Protein AF-A0A972HEB1-F1 (afdb_monomer)

Structure (mmCIF, N/CA/C/O backbone):
data_AF-A0A972HEB1-F1
#
_entry.id   AF-A0A972HEB1-F1
#
loop_
_atom_site.group_PDB
_atom_site.id
_atom_site.type_symbol
_atom_site.label_atom_id
_atom_site.label_alt_id
_atom_site.label_comp_id
_atom_site.label_asym_id
_atom_site.label_entity_id
_atom_site.label_seq_id
_atom_site.pdbx_PDB_ins_code
_atom_site.Cartn_x
_atom_site.Cartn_y
_atom_site.Cartn_z
_atom_site.occupancy
_atom_site.B_iso_or_equiv
_atom_site.auth_seq_id
_atom_site.auth_comp_id
_atom_site.auth_asym_id
_atom_site.auth_atom_id
_atom_site.pdbx_PDB_model_num
ATOM 1 N N . ILE A 1 1 ? 12.644 -3.825 -2.577 1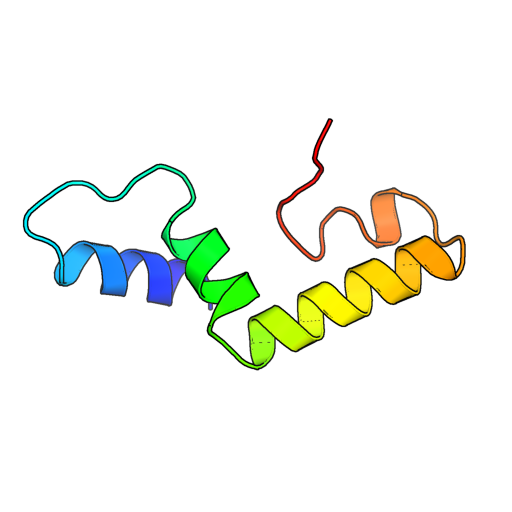.00 64.31 1 ILE A N 1
ATOM 2 C CA . ILE A 1 1 ? 11.613 -4.476 -3.429 1.00 64.31 1 ILE A CA 1
ATOM 3 C C . ILE A 1 1 ? 11.071 -3.490 -4.462 1.00 64.31 1 ILE A C 1
ATOM 5 O O . ILE A 1 1 ? 11.410 -3.645 -5.622 1.00 64.31 1 ILE A O 1
ATOM 9 N N . ARG A 1 2 ? 10.343 -2.432 -4.074 1.00 65.31 2 ARG A N 1
ATOM 10 C CA . ARG A 1 2 ? 9.829 -1.405 -5.006 1.00 65.31 2 ARG A CA 1
ATOM 11 C C . ARG A 1 2 ? 10.891 -0.813 -5.951 1.00 65.31 2 ARG A C 1
ATOM 13 O O . ARG A 1 2 ? 10.713 -0.873 -7.159 1.00 65.31 2 ARG A O 1
ATOM 20 N N . GLY A 1 3 ? 12.017 -0.338 -5.410 1.00 66.31 3 GLY A N 1
ATOM 21 C CA . GLY A 1 3 ? 13.081 0.275 -6.222 1.00 66.31 3 GLY A CA 1
ATOM 22 C C . GLY A 1 3 ? 13.709 -0.661 -7.264 1.00 66.31 3 GLY A C 1
ATOM 23 O O . GLY A 1 3 ? 14.191 -0.200 -8.287 1.00 66.31 3 GLY A O 1
ATOM 24 N N . TYR A 1 4 ? 13.655 -1.982 -7.056 1.00 70.06 4 TYR A N 1
ATOM 25 C CA . TYR A 1 4 ? 14.103 -2.950 -8.063 1.00 70.06 4 TYR A CA 1
ATOM 26 C C . TYR A 1 4 ? 13.167 -2.960 -9.280 1.00 70.06 4 TYR A C 1
ATOM 28 O O . TYR A 1 4 ? 13.628 -2.923 -10.416 1.00 70.06 4 TYR A O 1
ATOM 36 N N . TYR A 1 5 ? 11.853 -2.944 -9.042 1.00 62.38 5 TYR A N 1
ATOM 37 C CA . TYR A 1 5 ? 10.853 -2.918 -10.109 1.00 62.38 5 TYR A CA 1
ATOM 38 C C . TYR A 1 5 ? 10.792 -1.566 -10.830 1.00 62.38 5 TYR A C 1
ATOM 40 O O . TYR A 1 5 ? 10.588 -1.541 -12.038 1.00 62.38 5 TYR A O 1
ATOM 48 N N . GLU A 1 6 ? 11.028 -0.453 -10.129 1.00 64.69 6 GLU A N 1
ATOM 49 C CA . GLU A 1 6 ? 11.145 0.873 -10.756 1.00 64.69 6 GLU A CA 1
ATOM 50 C C . GLU A 1 6 ? 12.334 0.935 -11.729 1.00 64.69 6 GLU A C 1
ATOM 52 O O . GLU A 1 6 ? 12.174 1.387 -12.860 1.00 64.69 6 GLU A O 1
ATOM 57 N N . THR A 1 7 ? 13.497 0.403 -11.342 1.00 68.25 7 THR A N 1
ATOM 58 C CA . THR A 1 7 ? 14.673 0.327 -12.225 1.00 68.25 7 THR A CA 1
ATOM 59 C C . THR A 1 7 ? 14.464 -0.634 -13.396 1.00 68.25 7 THR A C 1
ATOM 61 O O . THR A 1 7 ? 14.882 -0.337 -14.512 1.00 68.25 7 THR A O 1
ATOM 64 N N . ALA A 1 8 ? 13.790 -1.768 -13.179 1.00 67.56 8 ALA A N 1
ATOM 65 C CA . ALA A 1 8 ? 13.459 -2.696 -14.259 1.00 67.56 8 ALA A CA 1
ATOM 66 C C . ALA A 1 8 ? 12.491 -2.071 -15.281 1.00 67.56 8 ALA A C 1
ATOM 68 O O . ALA A 1 8 ? 12.689 -2.234 -16.482 1.00 67.56 8 ALA A O 1
ATOM 69 N N . ALA A 1 9 ? 11.490 -1.313 -14.821 1.00 62.59 9 ALA A N 1
ATOM 70 C CA . ALA A 1 9 ? 10.568 -0.594 -15.698 1.00 62.59 9 ALA A CA 1
ATOM 71 C C . ALA A 1 9 ? 11.286 0.480 -16.533 1.00 62.59 9 ALA A C 1
ATOM 73 O O . ALA A 1 9 ? 11.022 0.589 -17.726 1.00 62.59 9 ALA A O 1
ATOM 74 N N . LEU A 1 10 ? 12.246 1.206 -15.942 1.00 64.44 10 LEU A N 1
ATOM 75 C CA . LEU A 1 10 ? 13.084 2.177 -16.661 1.00 64.44 10 LEU A CA 1
ATOM 76 C C . LEU A 1 10 ? 13.938 1.537 -17.767 1.00 64.44 10 LEU A C 1
ATOM 78 O O . LEU A 1 10 ? 14.216 2.183 -18.770 1.00 64.44 10 LEU A O 1
ATOM 82 N N . GLY A 1 11 ? 14.353 0.278 -17.601 1.00 66.62 11 GLY A N 1
ATOM 83 C CA . GLY A 1 11 ? 15.144 -0.446 -18.601 1.00 66.62 11 GLY A CA 1
ATOM 84 C C . GLY A 1 11 ? 14.348 -0.957 -19.808 1.00 66.62 11 GLY A C 1
ATOM 85 O O . GLY A 1 11 ? 14.958 -1.405 -20.775 1.00 66.62 11 GLY A O 1
ATOM 86 N N . LEU A 1 12 ? 13.011 -0.918 -19.759 1.00 64.94 12 LEU A N 1
ATOM 87 C CA . LEU A 1 12 ? 12.119 -1.486 -20.781 1.00 64.94 12 LEU A CA 1
ATOM 88 C C . LEU A 1 12 ? 11.412 -0.427 -21.645 1.00 64.94 12 LEU A C 1
ATOM 90 O O . LEU A 1 12 ? 10.701 -0.791 -22.580 1.00 64.94 12 LEU A O 1
ATOM 94 N N . THR A 1 13 ? 11.568 0.864 -21.341 1.00 65.69 13 THR A N 1
ATOM 95 C CA . THR A 1 13 ? 10.815 1.950 -21.986 1.00 65.69 13 THR A CA 1
ATOM 96 C C . THR A 1 13 ? 11.728 2.911 -22.750 1.00 65.69 13 THR A C 1
ATOM 98 O O . THR A 1 13 ? 12.628 3.499 -22.161 1.00 65.69 13 THR A O 1
ATOM 101 N N . ASP A 1 14 ? 11.428 3.171 -24.029 1.00 68.56 14 ASP A N 1
ATOM 102 C CA . ASP A 1 14 ? 12.131 4.165 -24.876 1.00 68.56 14 ASP A CA 1
ATOM 103 C C . ASP A 1 14 ? 11.853 5.636 -24.491 1.00 68.56 14 ASP A C 1
ATOM 105 O O . ASP A 1 14 ? 12.288 6.572 -25.160 1.00 68.56 14 ASP A O 1
ATOM 109 N N . HIS A 1 15 ? 11.100 5.865 -23.415 1.00 71.88 15 HIS A N 1
ATOM 110 C CA . HIS A 1 15 ? 10.765 7.186 -22.899 1.00 71.88 15 HIS A CA 1
ATOM 111 C C . HIS A 1 15 ? 10.821 7.191 -21.373 1.00 71.88 15 HIS A C 1
ATOM 113 O O . HIS A 1 15 ? 10.669 6.152 -20.729 1.00 71.88 15 HIS A O 1
ATOM 119 N N . ALA A 1 16 ? 11.022 8.375 -20.789 1.00 71.19 16 ALA A N 1
ATOM 120 C CA . ALA A 1 16 ? 10.937 8.540 -19.347 1.00 71.19 16 ALA A CA 1
ATOM 121 C C . ALA A 1 16 ? 9.497 8.236 -18.884 1.00 71.19 16 ALA A C 1
ATOM 123 O O . ALA A 1 16 ? 8.563 8.877 -19.375 1.00 71.19 16 ALA A O 1
ATOM 124 N N . PRO A 1 17 ? 9.294 7.285 -17.959 1.00 69.25 17 PRO A N 1
ATOM 125 C CA . PRO A 1 17 ? 7.970 6.986 -17.445 1.00 69.25 17 PRO A CA 1
ATOM 126 C C . PRO A 1 17 ? 7.440 8.158 -16.617 1.00 69.25 17 PRO A C 1
ATOM 128 O O . PRO A 1 17 ? 8.197 8.903 -15.989 1.00 69.25 17 PRO A O 1
ATOM 131 N N . GLU A 1 18 ? 6.116 8.300 -16.584 1.00 77.75 18 GLU A N 1
ATOM 132 C CA . GLU A 1 18 ? 5.461 9.297 -15.743 1.00 77.75 18 GLU A CA 1
ATOM 133 C C . GLU A 1 18 ? 5.871 9.154 -14.272 1.00 77.75 18 GLU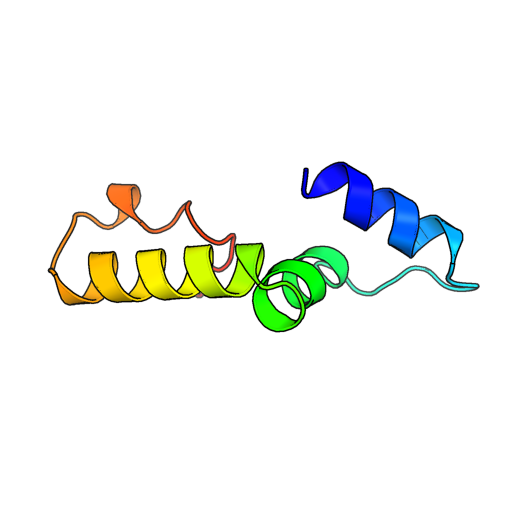 A C 1
ATOM 135 O O . GLU A 1 18 ? 6.103 8.050 -13.761 1.00 77.75 18 GLU A O 1
ATOM 140 N N . SER A 1 19 ? 5.877 10.274 -13.543 1.00 76.44 19 SER A N 1
ATOM 141 C CA . SER A 1 19 ? 6.102 10.253 -12.100 1.00 76.44 19 SER A CA 1
ATOM 142 C C . SER A 1 19 ? 5.159 9.255 -11.430 1.00 76.44 19 SER A C 1
ATOM 144 O O . SER A 1 19 ? 3.953 9.231 -11.700 1.00 76.44 19 SER A O 1
ATOM 146 N N . TRP A 1 20 ? 5.719 8.443 -10.533 1.00 75.62 20 TRP A N 1
ATOM 147 C CA . TRP A 1 20 ? 5.006 7.409 -9.781 1.00 75.62 20 TRP A CA 1
ATOM 148 C C . TRP A 1 20 ? 4.445 6.245 -10.617 1.00 75.62 20 TRP A C 1
ATOM 150 O O . TRP A 1 20 ? 3.709 5.429 -10.065 1.00 75.62 20 TRP A O 1
ATOM 160 N N . ALA A 1 21 ? 4.802 6.097 -11.899 1.00 78.25 21 ALA A N 1
ATOM 161 C CA . ALA A 1 21 ? 4.328 4.982 -12.726 1.00 78.25 21 ALA A CA 1
ATOM 162 C C . ALA A 1 21 ? 4.668 3.609 -12.118 1.00 78.25 21 ALA A C 1
ATOM 164 O O . ALA A 1 21 ? 3.791 2.757 -11.997 1.00 78.25 21 ALA A O 1
ATOM 165 N N . GLY A 1 22 ?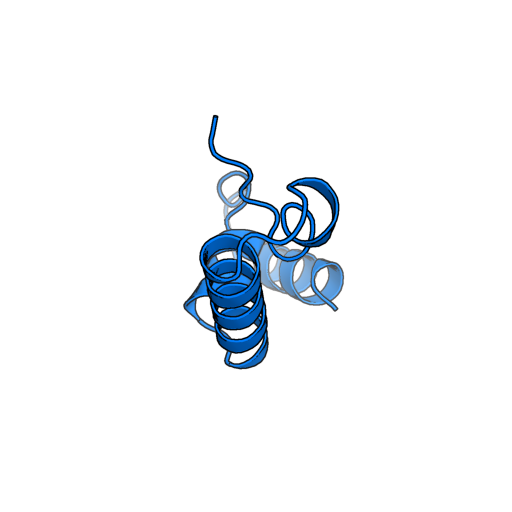 5.902 3.418 -11.633 1.00 77.31 22 GLY A N 1
ATOM 166 C CA . GLY A 1 22 ? 6.303 2.173 -10.966 1.00 77.31 22 GLY A CA 1
ATOM 167 C C . GLY A 1 22 ? 5.561 1.917 -9.649 1.00 77.31 22 GLY A C 1
ATOM 168 O O . GLY A 1 22 ? 5.278 0.771 -9.310 1.00 77.31 22 GLY A O 1
ATOM 169 N N . VAL A 1 23 ? 5.167 2.977 -8.938 1.00 79.31 23 VAL A N 1
ATOM 170 C CA . VAL A 1 23 ? 4.343 2.879 -7.721 1.00 79.31 23 VAL A CA 1
ATOM 171 C C . VAL A 1 23 ? 2.931 2.451 -8.041 1.00 79.31 23 VAL A C 1
ATOM 173 O O . VAL A 1 23 ? 2.431 1.518 -7.418 1.00 79.31 23 VAL A O 1
ATOM 176 N N . ARG A 1 24 ? 2.306 3.117 -9.019 1.00 83.62 24 ARG A N 1
ATOM 177 C CA . ARG A 1 24 ? 0.960 2.783 -9.487 1.00 83.62 24 ARG A CA 1
ATOM 178 C C . ARG A 1 24 ? 0.920 1.344 -9.980 1.00 83.62 24 ARG A C 1
ATOM 180 O O . ARG A 1 24 ? 0.062 0.585 -9.546 1.00 83.62 24 ARG A O 1
ATOM 187 N N . TRP A 1 25 ? 1.888 0.954 -10.807 1.00 83.81 25 TRP A N 1
ATOM 188 C CA . TRP A 1 25 ? 2.014 -0.420 -11.278 1.00 83.81 25 TRP A CA 1
ATOM 189 C C . TRP A 1 25 ? 2.169 -1.401 -10.113 1.00 83.81 25 TRP A C 1
ATOM 191 O O . TRP A 1 25 ? 1.400 -2.348 -10.011 1.00 83.81 25 TRP A O 1
ATOM 201 N N . PHE A 1 26 ? 3.093 -1.155 -9.178 1.00 83.44 26 PHE A N 1
ATOM 202 C CA . PHE A 1 26 ? 3.297 -2.060 -8.047 1.00 83.44 26 PHE A CA 1
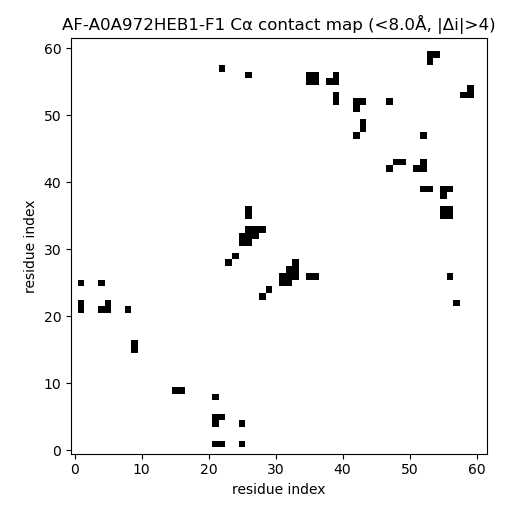ATOM 203 C C . PHE A 1 26 ? 2.014 -2.234 -7.223 1.00 83.44 26 PHE A C 1
ATOM 205 O O . PHE A 1 26 ? 1.625 -3.363 -6.937 1.00 83.44 26 PHE A O 1
ATOM 212 N N . GLN A 1 27 ? 1.339 -1.134 -6.880 1.00 86.19 27 GLN A N 1
ATOM 213 C CA . GLN A 1 27 ? 0.132 -1.123 -6.042 1.00 86.19 27 GLN A CA 1
ATOM 214 C C . GLN A 1 27 ? -1.104 -1.733 -6.717 1.00 86.19 27 GLN A C 1
ATOM 216 O O . GLN A 1 27 ? -1.973 -2.261 -6.019 1.00 86.19 27 GLN A O 1
ATOM 221 N N . ASN A 1 28 ? -1.201 -1.649 -8.046 1.00 87.56 28 ASN A N 1
ATOM 222 C CA . ASN A 1 28 ? -2.387 -2.080 -8.788 1.00 87.56 28 ASN A CA 1
ATOM 223 C C . ASN A 1 28 ? -2.211 -3.447 -9.455 1.00 87.56 28 ASN A C 1
ATOM 225 O O . ASN A 1 28 ? -3.146 -4.244 -9.456 1.00 87.56 28 ASN A O 1
ATOM 229 N N . GLU A 1 29 ? -1.015 -3.744 -9.961 1.00 87.94 29 GLU A N 1
ATOM 230 C CA . GLU A 1 29 ? -0.770 -4.903 -10.825 1.00 87.94 29 GLU A CA 1
ATOM 231 C C . GLU A 1 29 ? -0.116 -6.080 -10.096 1.00 87.94 29 GLU A C 1
ATOM 233 O O . GLU A 1 29 ? -0.210 -7.214 -10.559 1.00 87.94 29 GLU A O 1
ATOM 238 N N . THR A 1 30 ? 0.515 -5.860 -8.935 1.00 87.50 30 THR A N 1
ATOM 239 C CA . THR A 1 30 ? 1.150 -6.948 -8.170 1.00 87.50 30 THR A CA 1
ATOM 240 C C . THR A 1 30 ? 0.287 -7.402 -6.998 1.00 87.50 30 THR A C 1
ATOM 242 O O . THR A 1 30 ? -0.323 -6.586 -6.309 1.00 87.50 30 THR A O 1
ATOM 245 N N . GLU A 1 31 ? 0.286 -8.705 -6.708 1.00 91.50 31 GLU A N 1
ATOM 246 C CA . GLU A 1 31 ? -0.428 -9.256 -5.545 1.00 91.50 31 GLU A CA 1
ATOM 247 C C . GLU A 1 31 ? 0.073 -8.661 -4.224 1.00 91.50 31 GLU A C 1
ATOM 249 O O . GLU A 1 31 ? -0.718 -8.323 -3.348 1.00 91.50 31 GLU A O 1
ATOM 254 N N . ALA A 1 32 ? 1.385 -8.437 -4.102 1.00 88.38 32 ALA A N 1
ATOM 255 C CA . ALA A 1 32 ? 1.958 -7.790 -2.926 1.00 88.38 32 ALA A CA 1
ATOM 256 C C . ALA A 1 32 ? 1.436 -6.354 -2.750 1.00 88.38 32 ALA A C 1
ATOM 258 O O . ALA A 1 32 ? 1.058 -5.966 -1.646 1.00 88.38 32 ALA A O 1
ATOM 259 N N . GLY A 1 33 ? 1.383 -5.567 -3.828 1.00 89.44 33 GLY A N 1
ATOM 260 C CA . GLY A 1 33 ? 0.860 -4.205 -3.777 1.00 89.44 33 GLY A CA 1
ATOM 261 C C . GLY A 1 33 ? -0.627 -4.148 -3.440 1.00 89.44 33 GLY A C 1
ATOM 262 O O . GLY A 1 33 ? -1.021 -3.318 -2.621 1.00 89.44 33 GLY A O 1
ATOM 263 N N . LYS A 1 34 ? -1.429 -5.072 -3.983 1.00 91.94 34 LYS A N 1
ATOM 264 C CA . LYS A 1 34 ? -2.852 -5.210 -3.636 1.00 91.94 34 LYS A CA 1
ATOM 265 C C . LYS A 1 34 ? -3.036 -5.525 -2.150 1.00 91.94 34 LYS A C 1
ATOM 267 O O . LYS A 1 34 ? -3.797 -4.834 -1.483 1.00 91.94 34 LYS A O 1
ATOM 272 N N . VAL A 1 35 ? -2.280 -6.486 -1.607 1.00 94.62 35 VAL A N 1
ATOM 273 C CA . VAL A 1 35 ? -2.325 -6.845 -0.175 1.00 94.62 35 VAL A CA 1
ATOM 274 C C . VAL A 1 35 ? -1.962 -5.659 0.721 1.00 94.62 35 VAL A C 1
ATOM 276 O O . VAL A 1 35 ? -2.644 -5.406 1.712 1.00 94.62 35 VAL A O 1
ATOM 279 N N . ILE A 1 36 ? -0.913 -4.906 0.378 1.00 91.62 36 ILE A N 1
ATOM 280 C CA . ILE A 1 36 ? -0.495 -3.731 1.158 1.00 91.62 36 ILE A CA 1
ATOM 281 C C . ILE A 1 36 ? -1.566 -2.630 1.104 1.00 91.62 36 ILE A C 1
ATOM 283 O O . ILE A 1 36 ? -1.859 -2.010 2.127 1.00 91.62 36 ILE A O 1
ATOM 287 N N . ARG A 1 37 ? -2.184 -2.404 -0.062 1.00 91.62 37 ARG A N 1
ATOM 288 C CA . ARG A 1 37 ? -3.279 -1.435 -0.216 1.00 91.62 37 ARG A CA 1
ATOM 289 C C . ARG A 1 37 ? -4.505 -1.833 0.602 1.00 91.62 37 ARG A C 1
ATOM 291 O O . ARG A 1 37 ? -5.069 -0.995 1.299 1.00 91.62 37 ARG A O 1
ATOM 298 N N . ASP A 1 38 ? -4.877 -3.106 0.573 1.00 94.06 38 ASP A N 1
ATOM 299 C CA . ASP A 1 38 ? -5.992 -3.625 1.365 1.00 94.06 38 ASP A CA 1
ATOM 300 C C . ASP A 1 38 ? -5.719 -3.513 2.870 1.00 94.06 38 ASP A C 1
ATOM 302 O O . ASP A 1 38 ? -6.617 -3.160 3.634 1.00 94.06 38 ASP A O 1
ATOM 306 N N . ALA A 1 39 ? -4.480 -3.758 3.310 1.00 94.00 39 ALA A N 1
ATOM 307 C CA . ALA A 1 39 ? -4.077 -3.546 4.698 1.00 94.00 39 ALA A CA 1
ATOM 308 C C . ALA A 1 39 ? -4.215 -2.071 5.107 1.00 94.00 39 ALA A C 1
ATOM 310 O O . ALA A 1 39 ? -4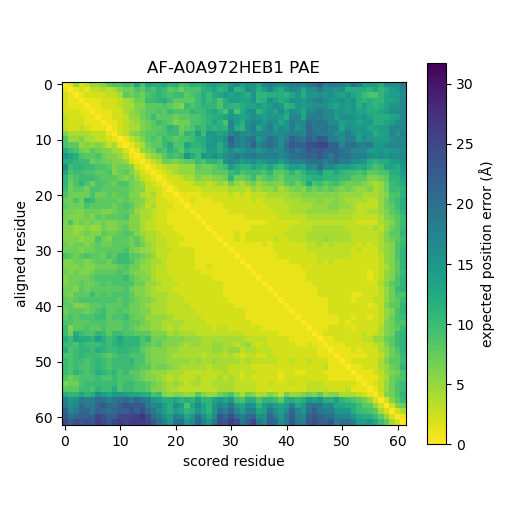.792 -1.783 6.154 1.00 94.00 39 ALA A O 1
ATOM 311 N N . GLN A 1 40 ? -3.766 -1.142 4.258 1.00 92.88 40 GLN A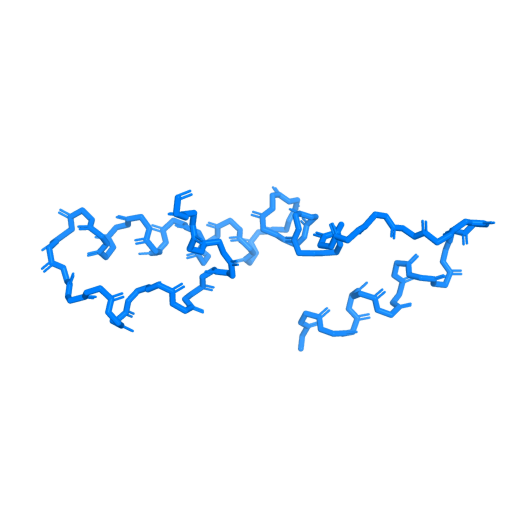 N 1
ATOM 312 C CA . GLN A 1 40 ? -3.907 0.293 4.502 1.00 92.88 40 GLN A CA 1
ATOM 313 C C . GLN A 1 40 ? -5.376 0.711 4.654 1.00 92.88 40 GLN A C 1
ATOM 315 O O . GLN A 1 40 ? -5.717 1.420 5.600 1.00 92.88 40 GLN A O 1
ATOM 320 N N . VAL A 1 41 ? -6.253 0.244 3.757 1.00 94.00 41 VAL A N 1
ATOM 321 C CA . VAL A 1 41 ? -7.698 0.520 3.824 1.00 94.00 41 VAL A CA 1
ATOM 322 C C . VAL A 1 41 ? -8.295 -0.029 5.116 1.00 94.00 41 VAL A C 1
ATOM 324 O O . VAL A 1 41 ? -9.002 0.690 5.812 1.00 94.00 41 VAL A O 1
ATOM 327 N N . ARG A 1 42 ? -7.961 -1.268 5.493 1.00 96.12 42 ARG A N 1
ATOM 328 C CA . ARG A 1 42 ? -8.462 -1.878 6.734 1.00 96.12 42 ARG A CA 1
ATOM 329 C C . ARG A 1 42 ? -7.995 -1.139 7.985 1.00 96.12 42 ARG A C 1
ATOM 331 O O . ARG A 1 42 ? -8.785 -0.996 8.907 1.00 96.12 42 ARG A O 1
ATOM 338 N N . MET A 1 43 ? -6.749 -0.667 8.017 1.00 95.50 43 MET A N 1
ATOM 339 C CA . MET A 1 43 ? -6.221 0.107 9.147 1.00 95.50 43 MET A CA 1
ATOM 340 C C . MET A 1 43 ? -6.874 1.489 9.250 1.00 95.50 43 MET A C 1
ATOM 342 O O . MET A 1 43 ? -7.230 1.924 10.345 1.00 95.50 43 MET A O 1
ATOM 346 N N . ARG A 1 44 ? -7.108 2.157 8.115 1.00 94.50 44 ARG A N 1
ATOM 347 C CA . ARG A 1 44 ? -7.889 3.399 8.078 1.00 94.50 44 ARG A CA 1
ATOM 348 C C . ARG A 1 44 ? -9.306 3.169 8.607 1.00 94.50 44 ARG A C 1
ATOM 350 O O . ARG A 1 44 ? -9.767 3.904 9.474 1.00 94.50 44 ARG A O 1
ATOM 357 N N . ASP A 1 45 ? -9.982 2.141 8.103 1.00 95.88 45 ASP A N 1
ATOM 358 C CA . ASP A 1 45 ? -11.380 1.856 8.431 1.00 95.88 45 ASP A CA 1
ATOM 359 C C . ASP A 1 45 ? -11.547 1.315 9.866 1.00 95.88 45 ASP A C 1
ATOM 361 O O . ASP A 1 45 ? -12.616 1.455 10.455 1.00 95.88 45 ASP A O 1
ATOM 365 N N . SER A 1 46 ? -10.489 0.756 10.470 1.00 96.44 46 SER A N 1
ATOM 366 C CA . SER A 1 46 ? -10.469 0.383 11.892 1.00 96.44 46 SER A CA 1
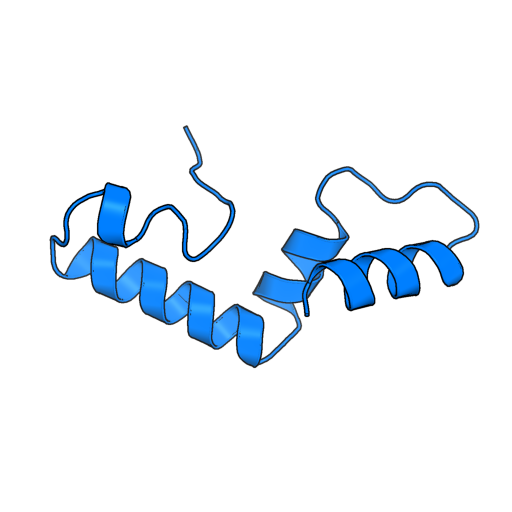ATOM 367 C C . SER A 1 46 ? -10.249 1.567 12.837 1.00 96.44 46 SER A C 1
ATOM 369 O O . SER A 1 46 ? -10.251 1.373 14.051 1.00 96.44 46 SER A O 1
ATOM 371 N N . GLY A 1 47 ? -10.014 2.771 12.307 1.00 95.25 47 GLY A N 1
ATOM 372 C CA . GLY A 1 47 ? -9.706 3.958 13.103 1.00 95.25 47 GLY A CA 1
ATOM 373 C C . GLY A 1 47 ? -8.292 3.964 13.687 1.00 95.25 47 GLY A C 1
ATOM 374 O O . GLY A 1 47 ? -8.080 4.595 14.720 1.00 95.25 47 GLY A O 1
ATOM 375 N N . ALA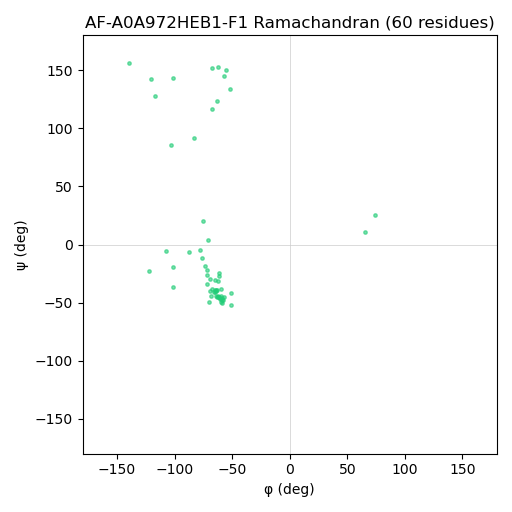 A 1 48 ? -7.336 3.258 13.065 1.00 94.38 48 ALA A N 1
ATOM 376 C CA . ALA A 1 48 ? -5.929 3.374 13.448 1.00 94.38 48 ALA A CA 1
ATOM 377 C C . ALA A 1 48 ? -5.426 4.808 13.211 1.00 94.38 48 ALA A C 1
ATOM 379 O O . ALA A 1 48 ? -5.943 5.514 12.334 1.00 94.38 48 ALA A O 1
ATOM 380 N N . ASP A 1 49 ? -4.415 5.229 13.977 1.00 95.00 49 ASP A N 1
ATOM 381 C CA . ASP A 1 49 ? -3.847 6.567 13.829 1.00 95.00 49 ASP A CA 1
ATOM 382 C C . ASP A 1 49 ? -3.354 6.779 12.393 1.00 95.00 49 ASP A C 1
ATOM 384 O O . ASP A 1 49 ? -2.873 5.853 11.736 1.00 95.00 49 ASP A O 1
ATOM 388 N N . HIS A 1 50 ? -3.483 8.005 11.888 1.00 89.94 50 HIS A N 1
ATOM 389 C CA . HIS A 1 50 ? -3.091 8.341 10.523 1.00 89.94 50 HIS A CA 1
ATOM 390 C C . HIS A 1 50 ? -1.659 7.892 10.197 1.00 89.94 50 HIS A C 1
ATOM 392 O O . HIS A 1 50 ? -1.415 7.333 9.123 1.00 89.94 50 HIS A O 1
ATOM 398 N N . PHE A 1 51 ? -0.722 8.085 11.128 1.00 91.31 51 PHE A N 1
ATOM 399 C CA . PHE A 1 51 ? 0.679 7.737 10.915 1.00 91.31 51 PHE A CA 1
ATOM 400 C C . PHE A 1 51 ? 0.948 6.231 10.944 1.00 91.31 51 PHE A C 1
ATOM 402 O O . PHE A 1 51 ? 1.946 5.795 10.368 1.00 91.31 51 PHE A O 1
ATOM 409 N N . ASP A 1 52 ? 0.042 5.434 11.513 1.00 90.69 52 ASP A N 1
ATOM 410 C CA . ASP A 1 52 ? 0.166 3.977 11.525 1.00 90.69 52 ASP A CA 1
ATOM 411 C C . ASP A 1 52 ? -0.087 3.367 10.140 1.00 90.69 52 ASP A C 1
ATOM 413 O O . ASP A 1 52 ? 0.439 2.295 9.837 1.00 90.69 52 ASP A O 1
ATOM 417 N N . TRP A 1 53 ? -0.869 4.030 9.275 1.00 90.75 53 TRP A N 1
ATOM 418 C CA . TRP A 1 53 ? -1.258 3.464 7.978 1.00 90.75 53 TRP A CA 1
ATOM 419 C C . TRP A 1 53 ? -0.884 4.293 6.748 1.00 90.75 53 TRP A C 1
ATOM 421 O O . TRP A 1 53 ? -0.755 3.730 5.657 1.00 90.75 53 TRP A O 1
ATOM 431 N N . VAL A 1 54 ? -0.668 5.605 6.862 1.00 88.81 54 VAL A N 1
ATOM 432 C CA . VAL A 1 54 ? -0.410 6.462 5.687 1.00 88.81 54 VAL A CA 1
ATOM 433 C C . VAL A 1 54 ? 0.851 6.059 4.916 1.00 88.81 54 VAL A C 1
ATOM 435 O O . VAL A 1 54 ? 0.908 6.234 3.705 1.00 88.81 54 VAL A O 1
ATOM 438 N N . PHE A 1 55 ? 1.838 5.444 5.573 1.00 86.25 55 PHE A N 1
ATOM 439 C CA . PHE A 1 55 ? 3.097 5.045 4.934 1.00 86.25 55 PHE A CA 1
ATOM 440 C C . PHE A 1 55 ? 3.076 3.651 4.285 1.00 86.25 55 PHE A C 1
ATOM 442 O O . PHE A 1 55 ? 4.035 3.295 3.598 1.00 86.25 55 PHE A O 1
ATOM 449 N N . LEU A 1 56 ? 2.001 2.867 4.457 1.00 84.50 56 LEU A N 1
ATOM 450 C CA . LEU A 1 56 ? 1.864 1.538 3.837 1.00 84.50 56 LEU A CA 1
ATOM 451 C C . LEU A 1 56 ? 1.833 1.626 2.313 1.00 84.50 56 LEU A C 1
ATOM 453 O O . LEU A 1 56 ? 2.534 0.887 1.623 1.00 84.50 56 LEU A O 1
ATOM 457 N N . THR A 1 57 ? 1.057 2.564 1.775 1.00 80.56 57 THR A N 1
ATOM 458 C CA . THR A 1 57 ? 1.123 2.930 0.363 1.00 80.56 57 THR A CA 1
ATOM 459 C C . THR A 1 57 ? 1.473 4.403 0.253 1.00 80.56 57 THR A C 1
ATOM 461 O O . THR A 1 57 ? 1.021 5.225 1.036 1.00 80.56 57 THR A O 1
ATOM 464 N N . THR A 1 58 ? 2.290 4.763 -0.732 1.00 66.38 58 THR A N 1
ATOM 465 C CA . THR A 1 58 ? 2.771 6.142 -0.923 1.00 66.38 58 THR A CA 1
ATOM 466 C C . THR A 1 58 ? 1.717 7.096 -1.508 1.00 66.38 58 THR A C 1
ATOM 468 O O . THR A 1 58 ? 2.076 8.147 -2.025 1.00 66.38 58 THR A O 1
ATOM 471 N N . GLN A 1 59 ? 0.423 6.769 -1.416 1.00 57.56 59 GLN A N 1
ATOM 472 C CA . GLN A 1 59 ? -0.665 7.718 -1.659 1.00 57.56 59 GLN A CA 1
ATOM 473 C C . GLN A 1 59 ? -1.274 8.169 -0.327 1.00 57.56 59 GLN A C 1
ATOM 475 O O . GLN A 1 59 ? -2.282 7.642 0.133 1.00 57.56 59 GLN A O 1
ATOM 480 N N . GLY A 1 60 ? -0.665 9.188 0.274 1.00 46.75 60 GLY A N 1
ATOM 481 C CA . GLY A 1 60 ? -1.433 10.167 1.032 1.00 46.75 60 GLY A CA 1
ATOM 482 C C . GLY A 1 60 ? -1.981 11.177 0.031 1.00 46.75 60 GLY A C 1
ATOM 483 O O . GLY A 1 60 ? -1.277 12.116 -0.332 1.00 46.75 60 GLY A O 1
ATOM 484 N N . SER A 1 61 ? -3.185 10.944 -0.487 1.00 38.31 61 SER A N 1
ATOM 485 C CA . SER A 1 61 ? -3.924 11.975 -1.215 1.00 38.31 61 SER A CA 1
ATOM 486 C C . SER A 1 61 ? -4.317 13.053 -0.205 1.00 38.31 61 SER A C 1
ATOM 488 O O . SER A 1 61 ? -5.043 12.757 0.745 1.00 38.31 61 SER A O 1
ATOM 490 N N . ILE A 1 62 ? -3.796 14.266 -0.391 1.00 36.53 62 ILE A N 1
ATOM 491 C CA . ILE A 1 62 ? -4.404 15.498 0.130 1.00 36.53 62 ILE A CA 1
ATOM 492 C C . ILE A 1 62 ? -5.529 15.877 -0.832 1.00 36.53 62 ILE A C 1
ATOM 494 O O . ILE A 1 62 ? -5.294 15.742 -2.057 1.00 36.53 62 ILE A O 1
#

Solvent-accessible surface area (backbone atoms only — not c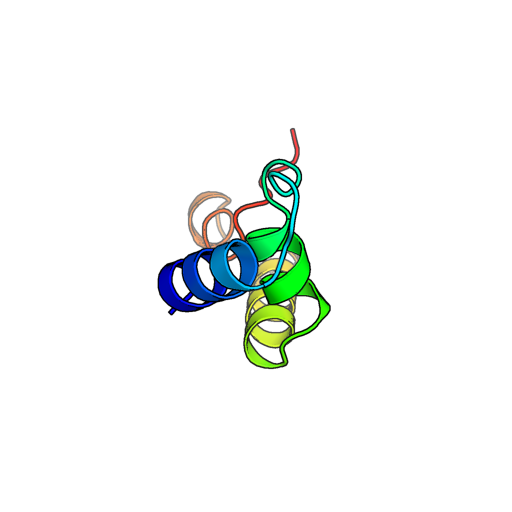omparable to full-atom values): 3778 Å² total; per-residue (Å²): 111,69,70,59,54,38,53,54,53,61,75,75,45,102,58,87,76,60,88,61,47,52,56,53,44,40,41,70,74,33,72,67,27,40,53,40,47,53,50,29,52,51,36,54,75,70,67,49,58,67,83,81,29,46,74,64,42,93,71,72,79,129

pLDDT: mean 79.42, std 14.48, range [36.53, 96.44]

Foldseek 3Di:
DLVVQVVVVVVPDPDDDPPCPSLCCCLPVDPQNVVLVVVLVVCVVVVHDCVVRCPSRVDPDD

Radius of gyration: 13.39 Å; Cα contacts (8 Å, |Δi|>4): 43; chains: 1; bounding box: 26×25×39 Å

Sequence (62 aa):
IRGYYETAALGLTDHAPESWAGVRWFQNETEAGKVIRDAQVRMRDSGADHFDWVFLTTQGSI

Secondary structure (DSSP, 8-state):
-HHHHHHHHHTT-SSPPPTTHHHHHHHHHSHHHHHHHHHHHHHHHTT--HHHHTTTSS----

Mean predicted aligned error: 7.27 Å

=== Feature glossary ===
A reading guide for the features in this record.

Start from the sequence.

  · Sequence gives the chain of amino acids in standard one-letter code (A=alanine, C=cysteine, …, Y=tyrosine), read N→C. It is the only feature that is directly encoded by the gene; all structural features are derived from the folded form of this sequence.

Fold it, and you get atomic coordinates and the backbone conformation that goes with them.

  · The mmCIF table is the protein's shape written out atom by atom. For each backbone N, Cα, C, and carbonyl O, it records an (x, y, z) coordinate triple in Å plus the residue type, chain letter, and residue number.

  · Backbone dihedral angles. Every residue except chain termini has a φ (preceding-C → N → Cα → C) and a ψ (N → Cα → C → next-N). They are reported in degrees following the IUPAC sign convention. Secondary structure is essentially a statement about which (φ, ψ) basin each residue occupies.

  · DSSP 8-state secondary structure assigns each residue one of H (α-helix), G (3₁₀-helix), I (π-helix), E (extended β-strand), B (isolated β-bridge), T (hydrogen-bonded turn), S (bend), or '-' (coil). The assignment is computed from backbone hydrogen-bond geometry via the Kabsch–Sander algorithm.

  · P-SEA three-state annotation labels each residue as helix, strand, or coil based purely on the geometry of the Cα trace. It serves as a fallback when the full backbone (and thus DSSP) is unavailable.

Summarize the fold with a handful of shape descriptors and a per-residue structural alphabet.

  · Radius of gyration (Rg) is the root-mean-square distance of Cα atoms from their centroid — a single number for overall size and compactness. A globular domain of N residues has Rg ≈ 2.2·N^0.38 Å; an extended or disordered chain has a much larger Rg. The Cα contact count is the number of residue pairs whose Cα atoms are within 8 Å and are more than four positions apart in sequence — a standard proxy for tertiary packing density. The bounding box is the smallest axis-aligned box enclosing all Cα atoms.

  · Foldseek's 3Di representation compresses backbone geometry into a per-residue letter drawn from a learned twenty-state alphabet. It captures the tertiary interaction pattern around each residue — which residues are packed against it in space, regardless of where they are in sequence.

  · Accessible surface area quantifies burial. A residue with SASA near zero is packed into the hydrophobic core; one with SASA >100 Å² sits on the surface. Computed here via the Shrake–Rupley numerical algorithm with a 1.4 Å probe.

Ask how reliable the model is.

  · For AlphaFold models, the B-factor field carries pLDDT — the model's own estimate of local accuracy on a 0–100 scale. Regions with pLDDT<50 should be treated as essentially unmodeled; they often correspond to intrinsically disordered segments.

  · For experimental (PDB) structures, the B-factor (temperature factor) quantifies the positional spread of each atom in the crystal — a combination of thermal vibration and static disorder — in units of Å². High B-factors mark flexible loops or poorly resolved regions; low B-factors mark the rigid, well-ordered core.

  · PAE(i, j) answers: if I align the predicted and true structures on residue i, how far off (in Å) do I expect residue j to be? A block-diagonal PAE matrix with low values on the blocks and high values off-diagonal is the signature of a multi-domain protein with confidently predicted domains but uncertain inter-domain orientation.

Place it in context: what it resembles, what it is annotated as, and how it looks.

  · Structural nearest neighbors (via Foldseek easy-search vs the PDB). Reported per hit: target PDB id, E-value, and alignment TM-score. A TM-score above ~0.5 is the conventional threshold for 'same fold'.

  · Functional annotations link the protein to curated databases. InterPro entries identify conserved domains and families by matching the sequence against member-database signatures (Pfam, PROSITE, CDD, …). Gene Ontology (GO) terms describe molecular function, biological process, and cellular component in a controlled vocabulary. CATH places the structure in a hierarchical fold classification (Class/Architecture/Topology/Homologous-superfamily). The organism is the source species.

  · Plot images: a contact map (which residues are close in 3D, as an N×N binary image), a Ramachandran scatter (backbone torsion angles, revealing secondary-structure composition at a glance), and — for AlphaFold structures — a PAE heatmap (pairwise prediction confidence).

  · Structure images are PyMOL renders from six orthogonal camera directions. Cartoon representation draws helices as coils and strands as arrows; sticks shows the backbone as bonds; surface shows the solvent-excluded envelope. Rainbow coloring maps sequence position to hue (blue→red, N→C); chain coloring assigns a distinct color per polypeptide.